Protein AF-A0A534J419-F1 (afdb_monomer)

Solvent-accessible surface area (backbone atoms only — not comparable to full-atom values): 4756 Å² total; per-residue (Å²): 108,76,70,56,33,52,76,52,58,39,42,76,78,40,66,81,40,78,49,97,81,83,41,78,48,65,43,71,48,56,94,51,72,63,41,55,53,53,48,36,52,77,72,49,48,60,81,81,43,93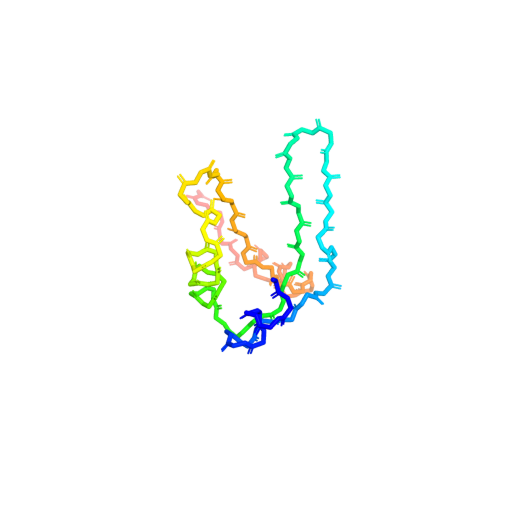,83,86,87,76,94,81,73,60,68,70,62,50,51,54,51,57,72,66,55,73,70,99,114

Secondary structure (DSSP, 8-state):
-HHHHHHTT-EEEEEEEE-TTS-EEEEEE-S-HHHHHHHHHHTTHHHHS---------HHHHHHHHHHPPP--

pLDDT: mean 88.04, std 5.48, range [64.81, 93.44]

Mean predicted aligned error: 5.46 Å

Radius of gyra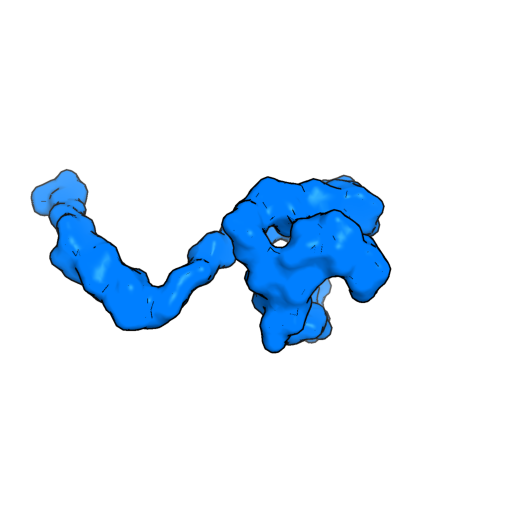tion: 15.24 Å; Cα contacts (8 Å, |Δi|>4): 59; chains: 1; bounding box: 36×33×36 Å

Structure (mmCIF, N/CA/C/O b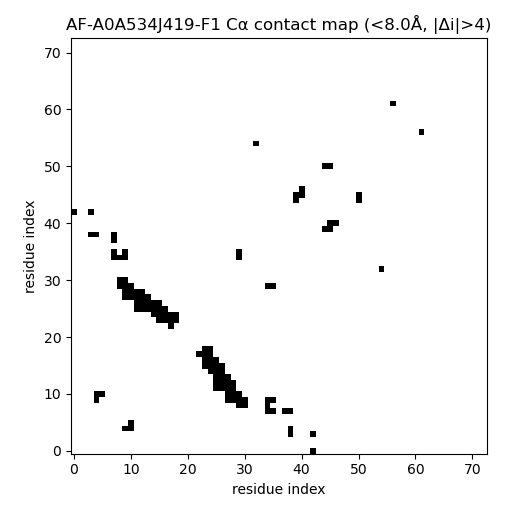ackbone):
data_AF-A0A534J419-F1
#
_entry.id   AF-A0A534J419-F1
#
loop_
_atom_site.group_PDB
_atom_site.id
_atom_site.type_symbol
_atom_site.label_atom_id
_atom_site.label_alt_id
_atom_site.label_comp_id
_atom_site.label_asym_id
_atom_site.label_entity_id
_atom_site.label_seq_id
_atom_site.pdbx_PDB_ins_code
_atom_site.Cartn_x
_atom_site.Cartn_y
_atom_site.Cartn_z
_atom_site.occupancy
_atom_site.B_iso_or_equiv
_atom_site.auth_seq_id
_atom_site.auth_comp_id
_atom_site.auth_asym_id
_atom_site.auth_atom_id
_atom_site.pdbx_PDB_model_num
ATOM 1 N N . MET A 1 1 ? 9.808 -6.203 -9.871 1.00 64.81 1 MET A N 1
ATOM 2 C CA . MET A 1 1 ? 8.471 -5.955 -9.283 1.00 64.81 1 MET A CA 1
ATOM 3 C C . MET A 1 1 ? 7.669 -7.212 -8.901 1.00 64.81 1 MET A C 1
ATOM 5 O O . MET A 1 1 ? 7.476 -7.374 -7.704 1.00 64.81 1 MET A O 1
ATOM 9 N N . PRO A 1 2 ? 7.242 -8.138 -9.793 1.00 68.56 2 PRO A N 1
ATOM 10 C CA . PRO A 1 2 ? 6.279 -9.195 -9.412 1.00 68.56 2 PRO A CA 1
ATOM 11 C C . PRO A 1 2 ? 6.826 -10.272 -8.461 1.00 68.56 2 PRO A C 1
ATOM 13 O O . PRO A 1 2 ? 6.102 -10.822 -7.637 1.00 68.56 2 PRO A O 1
ATOM 16 N N . ARG A 1 3 ? 8.121 -10.599 -8.578 1.00 79.88 3 ARG A N 1
ATOM 17 C CA . ARG A 1 3 ? 8.790 -11.545 -7.668 1.00 79.88 3 ARG A CA 1
ATOM 18 C C . ARG A 1 3 ? 8.969 -10.946 -6.273 1.00 79.88 3 ARG A C 1
ATOM 20 O O . ARG A 1 3 ? 8.736 -11.630 -5.285 1.00 79.88 3 ARG A O 1
ATOM 27 N N . LEU A 1 4 ? 9.322 -9.662 -6.209 1.00 83.50 4 LEU A N 1
ATOM 28 C CA . LEU A 1 4 ? 9.551 -8.979 -4.941 1.00 83.50 4 LEU A CA 1
ATOM 29 C C . LEU A 1 4 ? 8.243 -8.695 -4.200 1.00 83.50 4 LEU A C 1
ATOM 31 O O . LEU A 1 4 ? 8.172 -8.901 -2.997 1.00 83.50 4 LEU A O 1
A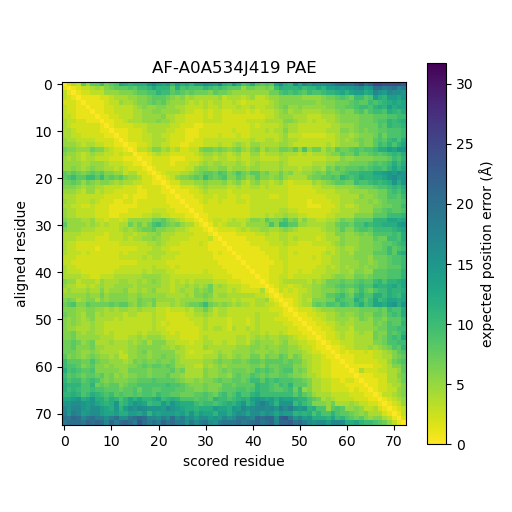TOM 35 N N . SER A 1 5 ? 7.170 -8.339 -4.909 1.00 83.62 5 SER A N 1
ATOM 36 C CA . SER A 1 5 ? 5.861 -8.168 -4.272 1.00 83.62 5 SER A CA 1
ATOM 37 C C . SER A 1 5 ? 5.369 -9.473 -3.642 1.00 83.62 5 SER A C 1
ATOM 39 O O . SER A 1 5 ? 4.892 -9.458 -2.514 1.00 83.62 5 SER A O 1
ATOM 41 N N . LYS A 1 6 ? 5.574 -10.623 -4.306 1.00 86.38 6 LYS A N 1
ATOM 42 C CA . LYS A 1 6 ? 5.266 -11.943 -3.729 1.00 86.38 6 LYS A CA 1
ATOM 43 C C . LYS A 1 6 ? 6.088 -12.250 -2.473 1.00 86.38 6 LYS A C 1
ATOM 45 O O . LYS A 1 6 ? 5.517 -12.775 -1.524 1.00 86.38 6 LYS A O 1
ATOM 50 N N . LYS A 1 7 ? 7.382 -11.898 -2.447 1.00 89.88 7 LYS A N 1
ATOM 51 C CA . LYS A 1 7 ? 8.263 -12.071 -1.272 1.00 89.88 7 LYS A CA 1
ATOM 52 C C . LYS A 1 7 ? 7.696 -11.370 -0.03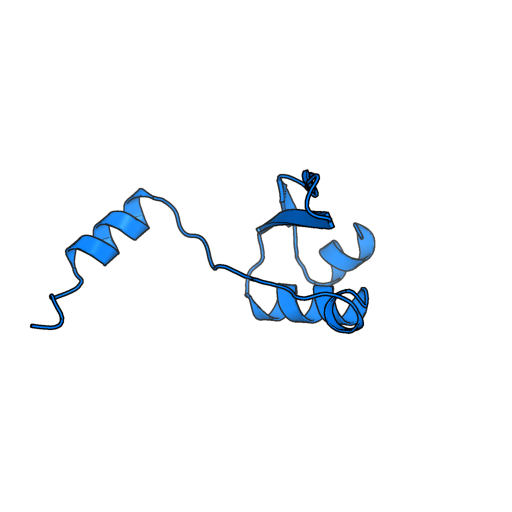1 1.00 89.88 7 LYS A C 1
ATOM 54 O O . LYS A 1 7 ? 7.716 -11.946 1.047 1.00 89.88 7 LYS A O 1
ATOM 59 N N . PHE A 1 8 ? 7.129 -10.179 -0.207 1.00 89.50 8 PHE A N 1
ATOM 60 C CA . PHE A 1 8 ? 6.516 -9.392 0.871 1.00 89.50 8 PHE A CA 1
ATOM 61 C C . PHE A 1 8 ? 5.015 -9.664 1.082 1.00 89.50 8 PHE A C 1
ATOM 63 O O . PHE A 1 8 ? 4.353 -8.974 1.861 1.00 89.50 8 PHE A O 1
ATOM 70 N N . GLY A 1 9 ? 4.449 -10.661 0.392 1.00 91.75 9 GLY A N 1
ATOM 71 C CA . GLY A 1 9 ? 3.024 -10.991 0.489 1.00 91.75 9 GLY A CA 1
ATOM 72 C C . GLY A 1 9 ? 2.092 -9.910 -0.074 1.00 91.75 9 GLY A C 1
ATOM 73 O O . GLY A 1 9 ? 0.923 -9.851 0.301 1.00 91.75 9 GLY A O 1
ATOM 74 N N . LEU A 1 10 ? 2.595 -9.054 -0.965 1.00 92.12 10 LEU A N 1
ATOM 75 C CA . LEU A 1 10 ? 1.845 -7.979 -1.605 1.00 92.12 10 LEU A CA 1
ATOM 76 C C . LEU A 1 10 ? 1.234 -8.439 -2.929 1.00 92.12 10 LEU A C 1
ATOM 78 O O . LEU A 1 10 ? 1.891 -9.055 -3.778 1.00 92.12 10 LEU A O 1
ATOM 82 N N . ARG A 1 11 ? -0.026 -8.064 -3.139 1.00 92.25 11 ARG A N 1
ATOM 83 C CA . ARG A 1 11 ? -0.762 -8.276 -4.386 1.00 92.25 11 ARG A CA 1
ATOM 84 C C . ARG A 1 11 ? -1.197 -6.936 -4.959 1.00 92.25 11 ARG A C 1
ATOM 86 O O . ARG A 1 11 ? -1.879 -6.178 -4.283 1.00 92.25 11 ARG A O 1
ATOM 93 N N . PHE A 1 12 ? -0.860 -6.665 -6.212 1.00 90.75 12 PHE A N 1
ATOM 94 C CA . PHE A 1 12 ? -1.400 -5.506 -6.918 1.00 90.75 12 PHE A CA 1
ATOM 95 C C . PHE A 1 12 ? -2.882 -5.743 -7.216 1.00 90.75 12 PHE A C 1
ATOM 97 O O . PHE A 1 12 ? -3.241 -6.745 -7.831 1.00 90.75 12 PHE A O 1
ATOM 104 N N . VAL A 1 13 ? -3.730 -4.848 -6.717 1.00 91.56 13 VAL A N 1
ATOM 105 C CA . VAL A 1 13 ? -5.174 -4.811 -6.988 1.00 91.56 13 VAL A CA 1
ATOM 106 C C . VAL A 1 13 ? -5.440 -3.976 -8.236 1.00 91.56 13 VAL A C 1
ATOM 108 O O . VAL A 1 13 ? -6.267 -4.356 -9.056 1.00 91.56 13 VAL A O 1
ATOM 111 N N . ALA A 1 14 ? -4.710 -2.869 -8.396 1.00 91.38 14 ALA A N 1
ATOM 112 C CA . ALA A 1 14 ? -4.760 -2.014 -9.576 1.00 91.38 14 ALA A CA 1
ATOM 113 C C . ALA A 1 14 ? -3.407 -1.323 -9.815 1.00 91.38 14 ALA A C 1
ATOM 115 O O . ALA A 1 14 ? -2.646 -1.082 -8.872 1.00 91.38 14 ALA A O 1
ATOM 116 N N . GLY A 1 15 ? -3.131 -0.967 -11.072 1.00 87.81 15 GLY A N 1
ATOM 117 C CA . GLY A 1 15 ? -1.862 -0.366 -11.485 1.00 87.81 15 GLY A CA 1
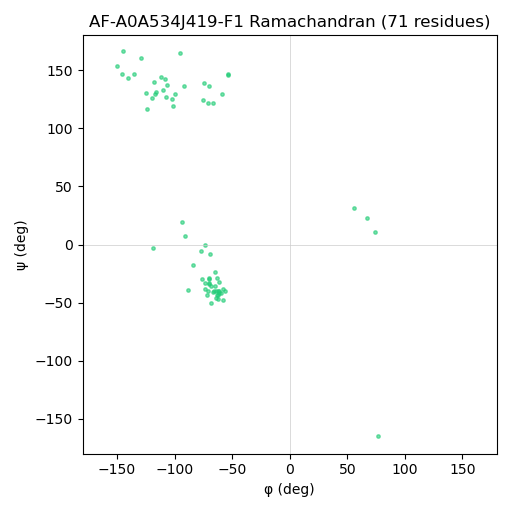ATOM 118 C C . GLY A 1 15 ? -0.705 -1.379 -1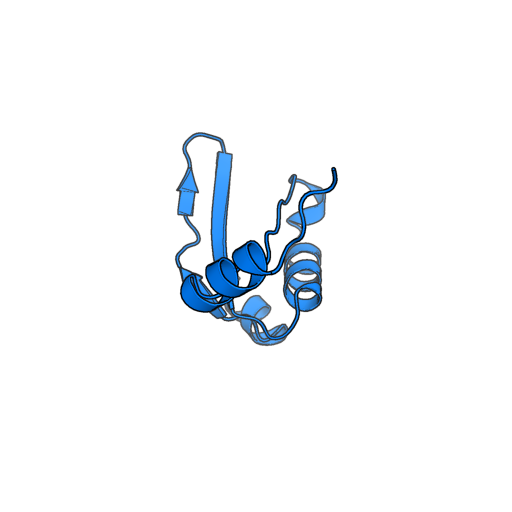1.589 1.00 87.81 15 GLY A C 1
ATOM 119 O O . GLY A 1 15 ? -0.946 -2.589 -11.607 1.00 87.81 15 GLY A O 1
ATOM 120 N N . PRO A 1 16 ? 0.556 -0.908 -11.654 1.00 89.44 16 PRO A N 1
ATOM 121 C CA . PRO A 1 16 ? 0.971 0.493 -11.537 1.00 89.44 16 PRO A CA 1
ATOM 122 C C . PRO A 1 16 ? 0.558 1.345 -12.746 1.00 89.44 16 PRO A C 1
ATOM 124 O O . PRO A 1 16 ? 0.718 0.930 -13.891 1.00 89.44 16 PRO A O 1
ATOM 127 N N . TYR A 1 17 ? 0.056 2.550 -12.481 1.00 92.56 17 TYR A N 1
ATOM 128 C CA . TYR A 1 17 ? -0.258 3.571 -13.480 1.00 92.56 17 TYR A CA 1
ATOM 129 C C . TYR A 1 17 ? 0.778 4.685 -13.420 1.00 92.56 17 TYR A C 1
ATOM 131 O O . TYR A 1 17 ? 1.140 5.123 -12.330 1.00 92.56 17 TYR A O 1
ATOM 139 N N . VAL A 1 18 ? 1.230 5.155 -14.579 1.00 91.69 18 VAL A N 1
ATOM 140 C CA . VAL A 1 18 ? 2.136 6.302 -14.689 1.00 91.69 18 VAL A CA 1
ATOM 141 C C . VAL A 1 18 ? 1.310 7.528 -15.055 1.00 91.69 18 VAL A C 1
ATOM 143 O O . VAL A 1 18 ? 0.521 7.479 -15.998 1.00 91.69 18 VAL A O 1
ATOM 146 N N . THR A 1 19 ? 1.476 8.617 -14.313 1.00 90.12 19 THR A N 1
ATOM 147 C CA . THR A 1 19 ? 0.850 9.905 -14.624 1.00 90.12 19 THR A CA 1
ATOM 148 C C . THR A 1 19 ? 1.802 10.796 -15.421 1.00 90.12 19 THR A C 1
ATOM 150 O O . THR A 1 19 ? 3.014 10.575 -15.465 1.00 90.12 19 THR A O 1
ATOM 153 N N . ASN A 1 20 ? 1.259 11.849 -16.026 1.00 91.94 20 ASN A N 1
ATOM 154 C CA . ASN A 1 20 ? 2.036 12.914 -16.664 1.00 91.94 20 ASN A CA 1
ATOM 155 C C . ASN A 1 20 ? 2.816 13.795 -15.664 1.00 91.94 20 ASN A C 1
ATOM 157 O O . ASN A 1 20 ? 3.640 14.596 -16.086 1.00 91.94 20 ASN A O 1
ATOM 161 N N . GLU A 1 21 ? 2.602 13.630 -14.355 1.00 90.44 21 GLU A N 1
ATOM 162 C CA . GLU A 1 21 ? 3.311 14.347 -13.283 1.00 90.44 21 GLU A CA 1
ATOM 163 C C . GLU A 1 21 ? 4.535 13.580 -12.752 1.00 90.44 21 GLU A C 1
ATOM 165 O O . GLU A 1 21 ? 4.972 13.813 -11.627 1.00 90.44 21 GLU A O 1
ATOM 170 N N . HIS A 1 22 ? 5.061 12.611 -13.507 1.00 87.94 22 HIS A N 1
ATOM 171 C CA . HIS A 1 22 ? 6.135 11.718 -13.048 1.00 87.94 22 HIS A CA 1
ATOM 172 C C . HIS A 1 22 ? 5.790 10.961 -11.752 1.00 87.94 22 HIS A C 1
ATOM 174 O O . HIS A 1 22 ? 6.668 10.640 -10.952 1.00 87.94 22 HIS A O 1
ATOM 180 N N . ARG A 1 23 ? 4.504 10.651 -11.539 1.00 91.56 23 ARG A N 1
ATOM 181 C CA . ARG A 1 23 ? 4.043 9.857 -10.394 1.00 91.56 23 ARG A CA 1
ATOM 182 C C . ARG A 1 23 ? 3.600 8.477 -10.840 1.00 91.56 23 ARG A C 1
ATOM 184 O O . ARG A 1 23 ? 2.974 8.311 -11.885 1.00 91.56 23 ARG A O 1
ATOM 191 N N . ILE A 1 24 ? 3.903 7.490 -10.004 1.00 91.69 24 ILE A N 1
ATOM 192 C CA . ILE A 1 24 ? 3.389 6.132 -10.146 1.00 91.69 24 ILE A CA 1
ATOM 193 C C . ILE A 1 24 ? 2.349 5.907 -9.057 1.00 91.69 24 ILE A C 1
ATOM 195 O O . ILE A 1 24 ? 2.630 6.104 -7.877 1.00 91.69 24 ILE A O 1
ATOM 199 N N . VAL A 1 25 ? 1.157 5.470 -9.457 1.00 93.38 25 VAL A N 1
ATOM 200 C CA . VAL A 1 25 ? 0.065 5.137 -8.540 1.00 93.38 25 VAL A CA 1
ATOM 201 C C . VAL A 1 25 ? -0.253 3.656 -8.669 1.00 93.38 25 VAL A C 1
ATOM 203 O O . VAL A 1 25 ? -0.456 3.141 -9.768 1.00 93.38 25 VAL A O 1
ATOM 206 N N . ALA A 1 26 ? -0.309 2.959 -7.541 1.00 92.81 26 ALA A N 1
ATOM 207 C CA . ALA A 1 26 ? -0.700 1.560 -7.485 1.00 92.81 26 ALA A CA 1
ATOM 208 C C . ALA A 1 26 ? -1.563 1.311 -6.252 1.00 92.81 26 ALA A C 1
ATOM 210 O O . ALA A 1 26 ? -1.308 1.866 -5.184 1.00 92.81 26 ALA A O 1
ATOM 211 N N . ILE A 1 27 ? -2.556 0.438 -6.398 1.00 93.44 27 ILE A N 1
ATOM 212 C CA . ILE A 1 27 ? -3.343 -0.069 -5.277 1.00 93.44 27 ILE A CA 1
ATOM 213 C C . ILE A 1 27 ? -2.817 -1.461 -4.970 1.00 93.44 27 ILE A C 1
ATOM 215 O O . ILE A 1 27 ? -2.866 -2.357 -5.817 1.00 93.44 27 ILE A O 1
ATOM 219 N N . VAL A 1 28 ? -2.307 -1.646 -3.758 1.00 92.62 28 VAL A N 1
ATOM 220 C CA . VAL A 1 28 ? -1.753 -2.918 -3.296 1.00 92.62 28 VAL A CA 1
ATOM 221 C C . VAL A 1 28 ? -2.552 -3.441 -2.113 1.00 92.62 28 VAL A C 1
ATOM 223 O O . VAL A 1 28 ? -2.947 -2.692 -1.226 1.00 92.62 28 VAL A O 1
ATOM 226 N N . LYS A 1 29 ? -2.780 -4.751 -2.097 1.00 91.44 29 LYS A N 1
ATOM 227 C CA . LYS A 1 29 ? -3.323 -5.486 -0.961 1.00 91.44 29 LYS A CA 1
ATOM 228 C C . LYS A 1 29 ? -2.179 -6.208 -0.265 1.00 91.44 29 LYS A C 1
ATOM 230 O O . LYS A 1 29 ? -1.460 -6.985 -0.895 1.00 91.44 29 LYS A O 1
ATOM 235 N N . GLY A 1 30 ? -2.043 -5.962 1.028 1.00 89.25 30 GLY A N 1
ATOM 236 C CA . GLY A 1 30 ? -1.085 -6.607 1.918 1.00 89.25 30 GLY A CA 1
ATOM 237 C C . GLY A 1 30 ? -1.698 -6.778 3.304 1.00 89.25 30 GLY A C 1
ATOM 238 O O . GLY A 1 30 ? -2.744 -6.203 3.592 1.00 89.25 30 GLY A O 1
ATOM 239 N N . ALA A 1 31 ? -1.066 -7.593 4.148 1.00 82.94 31 ALA A N 1
ATOM 240 C CA . ALA A 1 31 ? -1.531 -7.812 5.519 1.00 82.94 31 ALA A CA 1
ATOM 241 C C . ALA A 1 31 ? -1.201 -6.637 6.455 1.00 82.94 31 ALA A C 1
ATOM 243 O O . ALA A 1 31 ? -1.902 -6.412 7.435 1.00 82.94 31 ALA A O 1
ATOM 244 N N . LYS A 1 32 ? -0.110 -5.923 6.165 1.00 88.69 32 LYS A N 1
ATOM 245 C CA . LYS A 1 32 ? 0.491 -4.889 7.006 1.00 88.69 32 LYS A CA 1
ATOM 246 C C . LYS A 1 32 ? 1.089 -3.793 6.131 1.00 88.69 32 LYS A C 1
ATOM 248 O O . LYS A 1 32 ? 1.565 -4.091 5.032 1.00 88.69 32 LYS A O 1
ATOM 253 N N . ILE A 1 33 ? 1.057 -2.547 6.601 1.00 87.81 33 ILE A N 1
ATOM 254 C CA . ILE A 1 33 ? 1.596 -1.408 5.843 1.00 87.81 33 ILE A CA 1
ATOM 255 C C . ILE A 1 33 ? 3.124 -1.455 5.777 1.00 87.81 33 ILE A C 1
ATOM 257 O O . ILE A 1 33 ? 3.715 -1.082 4.768 1.00 87.81 33 ILE A O 1
ATOM 261 N N . GLU A 1 34 ? 3.755 -2.023 6.801 1.00 90.12 34 GLU A N 1
ATOM 262 C CA . GLU A 1 34 ? 5.198 -2.232 6.898 1.00 90.12 34 GLU A CA 1
ATOM 263 C C . GLU A 1 34 ? 5.720 -3.072 5.726 1.00 90.12 34 GLU A C 1
ATOM 265 O O . GLU A 1 34 ? 6.743 -2.740 5.139 1.00 90.12 34 GLU A O 1
ATOM 270 N N . ASN A 1 35 ? 4.958 -4.079 5.283 1.00 91.56 35 ASN A N 1
ATOM 271 C CA . ASN A 1 35 ? 5.330 -4.892 4.123 1.00 91.56 35 ASN A CA 1
ATOM 272 C C . ASN A 1 35 ? 5.426 -4.060 2.833 1.00 91.56 35 ASN A C 1
ATOM 274 O O . ASN A 1 35 ? 6.212 -4.391 1.944 1.00 91.56 35 ASN A O 1
ATOM 278 N N . VAL A 1 36 ? 4.609 -3.007 2.702 1.00 90.31 36 VAL A N 1
ATOM 279 C CA . VAL A 1 36 ? 4.661 -2.078 1.562 1.00 90.31 36 VAL A CA 1
ATOM 280 C C . VAL A 1 36 ? 5.906 -1.203 1.664 1.00 90.31 36 VAL A C 1
ATOM 282 O O . VAL A 1 36 ? 6.619 -1.058 0.672 1.00 90.31 36 VAL A O 1
ATOM 285 N N . SER A 1 37 ? 6.209 -0.690 2.857 1.00 89.69 37 SER A N 1
ATOM 286 C CA . SER A 1 37 ? 7.434 0.072 3.124 1.00 89.69 37 SER A CA 1
ATOM 287 C C . SER A 1 37 ? 8.696 -0.736 2.804 1.00 89.69 37 SER A C 1
ATOM 289 O O . SER A 1 37 ? 9.553 -0.255 2.063 1.00 89.69 37 SER A O 1
ATOM 291 N N . ASP A 1 38 ? 8.782 -1.985 3.269 1.00 91.25 38 ASP A N 1
ATOM 292 C CA . ASP A 1 38 ? 9.931 -2.865 3.019 1.00 91.25 38 ASP A CA 1
ATOM 293 C C . ASP A 1 38 ? 10.085 -3.195 1.528 1.00 91.25 38 ASP A C 1
ATOM 295 O O . ASP A 1 38 ? 11.189 -3.180 0.980 1.00 91.25 38 ASP A O 1
ATOM 299 N N . PHE A 1 39 ? 8.968 -3.421 0.829 1.00 91.12 39 PHE A N 1
ATOM 300 C CA . PHE A 1 39 ? 8.967 -3.614 -0.620 1.00 91.12 39 PHE A CA 1
ATOM 301 C C . PHE A 1 39 ? 9.498 -2.386 -1.372 1.00 91.12 39 PHE A C 1
ATOM 303 O O . PHE A 1 39 ? 10.232 -2.536 -2.354 1.00 91.12 39 PHE A O 1
ATOM 310 N N . LEU A 1 40 ? 9.121 -1.177 -0.950 1.00 89.69 40 LEU A N 1
ATOM 311 C CA . LEU A 1 40 ? 9.592 0.068 -1.562 1.00 89.69 40 LEU A CA 1
ATOM 312 C C . LEU A 1 40 ? 11.074 0.321 -1.275 1.00 89.69 40 LEU A C 1
ATOM 314 O O . LEU A 1 40 ? 11.777 0.848 -2.143 1.00 89.69 40 LEU A O 1
ATOM 318 N N . LEU A 1 41 ? 11.542 -0.085 -0.093 1.00 89.88 41 LEU A N 1
ATOM 319 C CA . LEU A 1 41 ? 12.938 0.020 0.309 1.00 89.88 41 LEU A CA 1
ATOM 320 C C . LEU A 1 41 ? 13.799 -0.932 -0.525 1.00 89.88 41 LEU A C 1
ATOM 322 O O . LEU A 1 41 ? 14.769 -0.496 -1.140 1.00 89.88 41 LEU A O 1
ATOM 326 N N . GLU A 1 42 ? 13.406 -2.205 -0.627 1.00 89.88 42 GLU A N 1
ATOM 327 C CA . GLU A 1 42 ? 14.185 -3.216 -1.354 1.00 89.88 42 GLU A CA 1
ATOM 328 C C . GLU A 1 42 ? 14.160 -3.000 -2.880 1.00 89.88 42 GLU A C 1
ATOM 330 O O . GLU A 1 42 ? 15.132 -3.322 -3.559 1.00 89.88 42 GLU A O 1
ATOM 335 N N . ASN A 1 43 ? 13.100 -2.403 -3.446 1.00 86.25 43 ASN A N 1
ATOM 336 C CA . ASN A 1 43 ? 13.113 -1.987 -4.861 1.00 86.25 43 ASN A CA 1
ATOM 337 C C . ASN A 1 43 ? 13.909 -0.692 -5.116 1.00 86.25 43 ASN A C 1
ATOM 339 O O . ASN A 1 43 ? 14.033 -0.294 -6.273 1.00 86.25 43 ASN A O 1
ATOM 343 N N . GLY A 1 44 ? 14.401 -0.007 -4.080 1.00 86.31 44 GLY A N 1
ATOM 344 C CA . GLY A 1 44 ? 15.145 1.248 -4.223 1.00 86.31 44 GLY A CA 1
ATOM 345 C C . GLY A 1 44 ? 14.289 2.473 -4.569 1.00 86.31 44 GLY A C 1
ATOM 346 O O . GLY A 1 44 ? 14.839 3.531 -4.871 1.00 86.31 44 GLY A O 1
ATOM 347 N N . PHE A 1 45 ? 12.954 2.380 -4.507 1.00 85.69 45 PHE A N 1
ATOM 348 C CA . PHE A 1 45 ? 12.085 3.526 -4.804 1.00 85.69 45 PHE A CA 1
ATOM 349 C C . PHE A 1 45 ? 12.187 4.619 -3.746 1.00 85.69 45 PHE A C 1
ATOM 351 O O . PHE A 1 45 ? 12.183 5.795 -4.100 1.00 85.69 45 PHE A O 1
ATOM 358 N N . LEU A 1 46 ? 12.350 4.236 -2.478 1.00 84.50 46 LEU A N 1
ATOM 359 C CA . LEU A 1 46 ? 12.471 5.170 -1.356 1.00 84.50 46 LEU A CA 1
ATOM 360 C C . LEU A 1 46 ? 13.707 6.079 -1.439 1.00 84.50 46 LEU A C 1
ATOM 362 O O . LEU A 1 46 ? 13.664 7.193 -0.932 1.00 84.50 46 LEU A O 1
ATOM 366 N N . GLN A 1 47 ? 14.796 5.636 -2.078 1.00 83.75 47 GLN A N 1
ATOM 367 C CA . GLN A 1 47 ? 16.046 6.405 -2.120 1.00 83.75 47 GLN A CA 1
ATOM 368 C C . GLN A 1 47 ? 15.967 7.623 -3.052 1.00 83.75 47 GLN A C 1
ATOM 370 O O . GLN A 1 47 ? 16.596 8.643 -2.784 1.00 83.75 47 GLN A O 1
ATOM 375 N N . TRP A 1 48 ? 15.205 7.518 -4.143 1.00 84.38 48 TRP A N 1
ATOM 376 C CA . TRP A 1 48 ? 15.197 8.515 -5.220 1.00 84.38 48 TRP A CA 1
ATOM 377 C C . TRP A 1 48 ? 13.833 9.174 -5.440 1.00 84.38 48 TRP A C 1
ATOM 379 O O . TRP A 1 48 ? 13.719 10.049 -6.293 1.00 84.38 48 TRP A O 1
ATOM 389 N N . ASN A 1 49 ? 12.795 8.765 -4.701 1.00 88.56 49 ASN A N 1
ATOM 390 C CA . ASN A 1 49 ? 11.427 9.238 -4.907 1.00 88.56 49 ASN A CA 1
ATOM 391 C C . ASN A 1 49 ? 10.747 9.595 -3.584 1.00 88.56 49 ASN A C 1
ATOM 393 O O . ASN A 1 49 ? 10.921 8.926 -2.566 1.00 88.56 49 ASN A O 1
ATOM 397 N N . SER A 1 50 ? 9.871 10.598 -3.628 1.00 89.31 50 SER A N 1
ATOM 398 C CA . SER A 1 50 ? 8.896 10.821 -2.563 1.00 89.31 50 SER A CA 1
ATOM 399 C C . SER A 1 50 ? 7.775 9.793 -2.679 1.00 89.31 50 SER A C 1
ATOM 401 O O . SER A 1 50 ? 7.125 9.685 -3.717 1.00 89.31 50 SER A O 1
ATOM 403 N N . THR A 1 51 ? 7.535 9.049 -1.602 1.00 89.38 51 THR A N 1
ATOM 404 C CA . THR A 1 51 ? 6.454 8.061 -1.543 1.00 89.38 51 THR A CA 1
ATOM 405 C C . THR A 1 51 ? 5.368 8.553 -0.595 1.00 89.38 51 THR A C 1
ATOM 407 O O . THR A 1 51 ? 5.662 8.971 0.522 1.00 89.38 51 THR A O 1
ATOM 410 N N . HIS A 1 52 ? 4.111 8.476 -1.028 1.00 89.69 52 HIS A N 1
ATOM 411 C CA . HIS A 1 52 ? 2.948 8.667 -0.171 1.00 89.69 52 HIS A CA 1
ATOM 412 C C . HIS A 1 52 ? 2.147 7.367 -0.112 1.00 89.69 52 HIS A C 1
ATOM 414 O O . HIS A 1 52 ? 1.872 6.759 -1.146 1.00 89.69 52 HIS A O 1
ATOM 420 N N . MET A 1 53 ? 1.797 6.936 1.097 1.00 89.62 53 MET A N 1
ATOM 421 C CA . MET A 1 53 ? 1.020 5.723 1.337 1.00 89.62 53 MET A CA 1
ATOM 422 C C . MET A 1 53 ? -0.202 6.082 2.166 1.00 89.62 53 MET A C 1
ATOM 424 O O . MET A 1 53 ? -0.082 6.717 3.212 1.00 89.62 53 MET A O 1
ATOM 428 N N . THR A 1 54 ? -1.367 5.637 1.714 1.00 90.88 54 THR A N 1
ATOM 429 C CA . THR A 1 54 ? -2.634 5.860 2.407 1.00 90.88 54 THR A CA 1
ATOM 430 C C . THR A 1 54 ? -3.287 4.503 2.654 1.00 90.88 54 THR A C 1
ATOM 432 O O . THR A 1 54 ? -3.599 3.807 1.683 1.00 90.88 54 THR A O 1
ATOM 435 N N . PRO A 1 55 ? -3.483 4.086 3.920 1.00 88.81 55 PRO A N 1
ATOM 436 C CA . PRO A 1 55 ? -4.310 2.927 4.227 1.00 88.81 55 PRO A CA 1
ATOM 437 C C . PRO A 1 55 ? -5.725 3.158 3.696 1.00 88.81 55 PRO A C 1
ATOM 439 O O . PRO A 1 55 ? -6.325 4.199 3.955 1.00 88.81 55 PRO A O 1
ATOM 442 N N . ALA A 1 56 ? -6.252 2.190 2.954 1.00 88.06 56 ALA A N 1
ATOM 443 C CA . ALA A 1 56 ? -7.608 2.236 2.430 1.00 88.06 56 ALA A CA 1
ATOM 444 C C . ALA A 1 56 ? -8.471 1.177 3.119 1.00 88.06 56 ALA A C 1
ATOM 446 O O . ALA A 1 56 ? -8.002 0.073 3.403 1.00 88.06 56 ALA A O 1
ATOM 447 N N . GLN A 1 57 ? -9.734 1.519 3.345 1.00 88.38 57 GLN A N 1
ATOM 448 C CA . GLN A 1 57 ? -10.763 0.638 3.893 1.00 88.38 57 GLN A CA 1
ATOM 449 C C . GLN A 1 57 ? -12.014 0.679 3.002 1.00 88.38 57 GLN A C 1
ATOM 451 O O . GLN A 1 57 ? -12.154 1.624 2.215 1.00 88.38 57 GLN A O 1
ATOM 456 N N . PRO A 1 58 ? -12.904 -0.328 3.081 1.00 90.06 58 PRO A N 1
ATOM 457 C CA . PRO A 1 58 ? -14.206 -0.280 2.424 1.00 90.06 58 PRO A CA 1
ATOM 458 C C . PRO A 1 58 ? -14.979 0.986 2.803 1.00 90.06 58 PRO A C 1
ATOM 460 O O . PRO A 1 58 ? -14.862 1.494 3.921 1.00 90.06 58 PRO A O 1
ATOM 463 N N . ILE A 1 59 ? -15.761 1.507 1.859 1.00 91.12 59 ILE A N 1
ATOM 464 C CA . ILE A 1 59 ? -16.454 2.785 2.040 1.00 91.12 59 ILE A CA 1
ATOM 465 C C . ILE 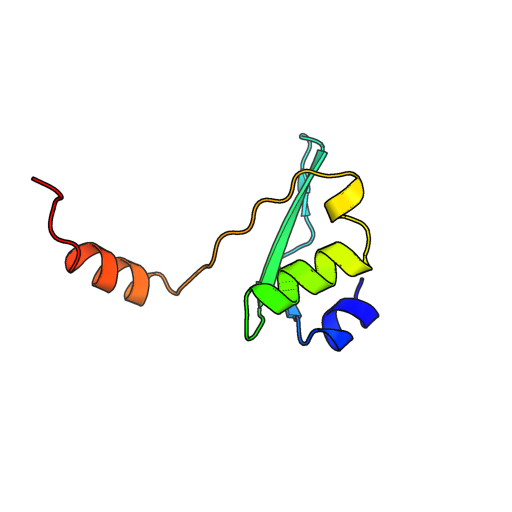A 1 59 ? -17.498 2.703 3.157 1.00 91.12 59 ILE A C 1
ATOM 467 O O . ILE A 1 59 ? -17.645 3.651 3.924 1.00 91.12 59 ILE A O 1
ATOM 471 N N . GLU A 1 60 ? -18.165 1.559 3.296 1.00 92.38 60 GLU A N 1
ATOM 472 C CA . GLU A 1 60 ? -19.182 1.310 4.315 1.00 92.38 60 GLU A CA 1
ATOM 473 C C . GLU A 1 60 ? -18.583 1.408 5.727 1.00 92.38 60 GLU A C 1
ATOM 475 O O . GLU A 1 60 ? -19.109 2.124 6.579 1.00 92.38 60 GLU A O 1
ATOM 480 N N . GLU A 1 61 ? -17.433 0.762 5.948 1.00 91.25 61 GLU A N 1
ATOM 481 C CA . GLU A 1 61 ? -16.698 0.800 7.220 1.00 91.25 61 GLU A CA 1
ATOM 482 C C . GLU A 1 61 ? -16.147 2.203 7.510 1.00 91.25 61 GLU A C 1
ATOM 484 O O . GLU A 1 61 ? -16.227 2.696 8.639 1.00 91.25 61 GLU A O 1
ATOM 489 N N . GLY A 1 62 ? -15.624 2.874 6.478 1.00 88.44 62 GLY A N 1
ATOM 490 C CA . GLY A 1 62 ? -15.103 4.232 6.596 1.00 88.44 62 GLY A CA 1
ATOM 491 C C . GLY A 1 62 ? -16.181 5.239 6.998 1.00 88.44 62 GLY A C 1
ATOM 492 O O . GLY A 1 62 ? -15.954 6.058 7.888 1.00 88.44 62 GLY A O 1
ATOM 493 N N . LEU A 1 63 ? -17.370 5.161 6.396 1.00 90.94 63 LEU A N 1
ATOM 494 C CA . LEU A 1 63 ? -18.497 6.034 6.738 1.00 90.94 63 LEU A CA 1
ATOM 495 C C . LEU A 1 63 ? -18.999 5.790 8.164 1.00 90.94 63 LEU A C 1
ATOM 497 O O . LEU A 1 63 ? -19.286 6.752 8.879 1.00 90.94 63 LEU A O 1
ATOM 501 N N . GLU A 1 64 ? -19.056 4.532 8.606 1.00 91.88 64 GLU A N 1
ATOM 502 C CA . GLU A 1 64 ? -19.438 4.200 9.980 1.00 91.88 64 GLU A CA 1
ATOM 503 C C . GLU A 1 64 ? -18.440 4.779 10.998 1.00 91.88 64 GLU A C 1
ATOM 505 O O . GLU A 1 64 ? -18.843 5.350 12.014 1.00 91.88 64 GLU A O 1
ATOM 510 N N . GLN A 1 65 ? -17.136 4.676 10.725 1.00 87.31 65 GLN A N 1
ATOM 511 C CA . GLN A 1 65 ? -16.103 5.266 11.579 1.00 87.31 65 GLN A CA 1
ATOM 512 C C . GLN A 1 65 ? -16.199 6.790 11.613 1.00 87.31 65 GLN A C 1
ATOM 514 O O . GLN A 1 65 ? -16.173 7.366 12.698 1.00 87.31 65 GLN A O 1
ATOM 519 N N . ILE A 1 66 ? -16.360 7.434 10.453 1.00 87.81 66 ILE A N 1
ATOM 520 C CA . ILE A 1 66 ? -16.503 8.893 10.354 1.00 87.81 66 ILE A CA 1
ATOM 521 C C . ILE A 1 66 ? -17.723 9.371 11.148 1.00 87.81 66 ILE A C 1
ATOM 523 O O . ILE A 1 66 ? -17.614 10.347 11.884 1.00 87.81 66 ILE A O 1
ATOM 527 N N . GLY A 1 67 ? -18.852 8.660 11.078 1.00 86.19 67 GLY A N 1
ATOM 528 C CA . GLY A 1 67 ? -20.047 8.985 11.864 1.00 86.19 67 GLY A CA 1
ATOM 529 C C . GLY A 1 67 ? -19.866 8.839 13.382 1.00 86.19 67 GLY A C 1
ATOM 530 O O . GLY A 1 67 ? -20.575 9.490 14.147 1.00 86.19 67 GLY A O 1
ATOM 531 N N . LYS A 1 68 ? -18.912 8.012 13.835 1.00 90.56 68 LYS A N 1
ATOM 532 C CA . LYS A 1 68 ? -18.557 7.849 15.259 1.00 90.56 68 LYS A CA 1
ATOM 533 C C . LYS A 1 68 ? -17.563 8.898 15.757 1.00 90.56 68 LYS A C 1
ATOM 535 O O . LYS A 1 68 ? -17.415 9.051 16.973 1.00 90.56 68 LYS A O 1
ATOM 540 N N . LEU A 1 69 ? -16.864 9.594 14.858 1.00 88.19 69 LEU A N 1
ATOM 541 C CA . LEU A 1 69 ? -15.934 10.647 15.246 1.00 88.19 69 LEU A CA 1
ATOM 542 C C . LEU A 1 69 ? -16.722 11.806 15.858 1.00 88.19 69 LEU A C 1
ATOM 544 O O . LEU A 1 69 ? -17.598 12.394 15.226 1.00 88.19 69 LEU A O 1
ATOM 548 N N . LYS A 1 70 ? -16.397 12.146 17.106 1.00 80.19 70 LYS A N 1
ATOM 549 C CA . LYS A 1 70 ? -16.903 13.374 17.713 1.00 80.19 70 LYS A CA 1
ATOM 550 C C . LYS A 1 70 ? -16.149 14.564 17.117 1.00 80.19 70 LYS A C 1
ATOM 552 O O . LYS A 1 70 ? -14.930 14.461 16.945 1.00 80.19 70 LYS A O 1
ATOM 557 N N . PRO A 1 71 ? -16.835 15.680 16.819 1.00 82.50 71 PRO A N 1
ATOM 558 C CA . PRO A 1 71 ? -16.159 16.918 16.472 1.00 82.50 71 PRO A CA 1
ATOM 559 C C . PRO A 1 71 ? -15.150 17.281 17.564 1.00 82.50 71 PRO A C 1
ATOM 561 O O . PRO A 1 71 ? -15.358 16.995 18.743 1.00 82.50 71 PRO A O 1
ATOM 564 N N . ILE A 1 72 ? -14.043 17.901 17.160 1.00 82.25 72 ILE A N 1
ATOM 565 C CA . ILE A 1 72 ? -12.985 18.335 18.086 1.00 82.25 72 ILE A CA 1
ATOM 566 C C . ILE A 1 72 ? -13.435 19.579 18.895 1.00 82.25 72 ILE A C 1
ATOM 568 O O . ILE A 1 72 ? -12.699 20.049 19.757 1.00 82.25 72 ILE A O 1
ATOM 572 N N . TYR A 1 73 ? -14.655 20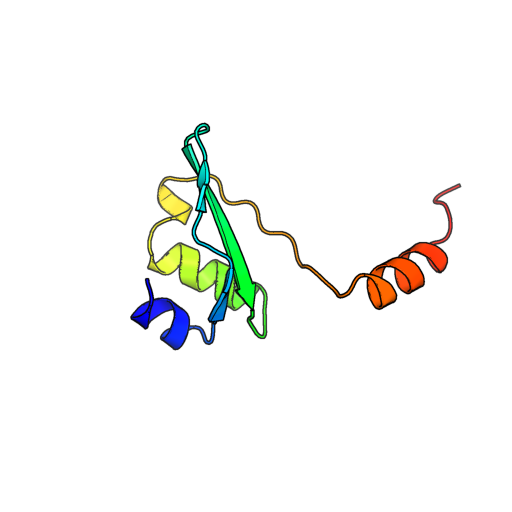.085 18.668 1.00 65.12 73 TYR A N 1
ATOM 573 C CA . TYR A 1 73 ? -15.260 21.200 19.396 1.00 65.12 73 TYR A CA 1
ATOM 574 C C . TYR A 1 73 ? -16.685 20.877 19.855 1.00 65.12 73 TYR A C 1
ATOM 576 O O . TYR A 1 73 ? -17.406 20.182 19.102 1.00 65.12 73 TYR A O 1
#

Foldseek 3Di:
DVVLCVVLQKDWPDDQDQDPVRDTDTDIDDPDVVSVVVSCVVVVVVVPDDDDDDDDDDPVVVVVVVVVDDPPD

Sequence (73 aa):
MPRLSKKFGLRFVAGPYVTNEHRIVAIVKGAKIENVSDFLLENGFLQWNSTHMTPAQPIEEGLEQIGKLKPIY

Nearest PDB structures (foldseek):
  2hh3-assembly1_A  TM=5.609E-01  e=1.610E+00  Homo sapiens
  2efw-assembly2_F  TM=3.127E-01  e=4.788E+00  Bacillus subtilis
  2dpd-assembly1_B  TM=3.311E-01  e=6.287E+00  Bacillus subtilis
  6skl-assembly1_X  TM=2.322E-01  e=5.125E+00  Saccharomyces cerevisiae S288C
  2i9d-assembly1_A  TM=2.103E-01  e=8.256E+00  Bacteroides thetaiotaomicron VPI-5482